Protein AF-A0A1J3CZX2-F1 (afdb_monomer)

Organism: Noccaea caerulescens (NCBI:txid107243)

InterPro domains:
  IPR001128 Cytochrome P450 [PF00067] (2-86)
  IPR036396 Cytochrome P450 superfamily [G3DSA:1.10.630.10] (1-89)
  IPR036396 Cytochrome P450 superfamily [SSF48264] (2-88)

pLDDT: mean 94.15, std 4.5, range [76.06, 98.56]

Radius of gyration: 19.41 Å; Cα contacts (8 Å, |Δi|>4): 32; chains: 1; bounding box: 40×29×46 Å

Mean predicted aligned error: 4.33 Å

Foldseek 3Di:
DVLVVLLVVLLVVLVVCVVVVDQDPDPLNCLQPDADPVRDHDDSNRSSVVVVVCCVVCPVVVVVVVVVVVVVLVVDVVVVVVVVVVVVD

Structure (mmCIF, N/CA/C/O backbone):
data_AF-A0A1J3CZX2-F1
#
_entry.id   AF-A0A1J3CZX2-F1
#
loop_
_atom_site.group_PDB
_atom_site.id
_atom_site.type_symbol
_atom_site.label_atom_id
_atom_site.label_alt_id
_atom_site.label_comp_id
_atom_site.label_asym_id
_atom_site.label_entity_id
_atom_site.label_seq_id
_atom_site.pdbx_PDB_ins_code
_atom_site.Cartn_x
_atom_site.Cartn_y
_atom_site.Cartn_z
_atom_site.occupancy
_atom_site.B_iso_or_equiv
_atom_site.auth_seq_id
_atom_site.auth_comp_id
_atom_site.auth_asym_id
_atom_site.auth_atom_id
_atom_site.pdbx_PDB_model_num
ATOM 1 N N . MET A 1 1 ? 7.219 10.827 16.862 1.00 76.94 1 MET A N 1
ATOM 2 C CA . MET A 1 1 ? 6.199 11.897 16.716 1.00 76.94 1 MET A CA 1
ATOM 3 C C . MET A 1 1 ? 5.349 11.743 15.447 1.00 76.94 1 MET A C 1
ATOM 5 O O . MET A 1 1 ? 4.131 11.783 15.564 1.00 76.94 1 MET A O 1
ATOM 9 N N . ALA A 1 2 ? 5.935 11.470 14.272 1.00 88.06 2 ALA A N 1
ATOM 10 C CA . ALA A 1 2 ? 5.192 11.320 13.007 1.00 88.06 2 ALA A CA 1
ATOM 11 C C . ALA A 1 2 ? 4.163 10.166 12.984 1.00 88.06 2 ALA A C 1
ATOM 13 O O . ALA A 1 2 ? 3.003 10.396 12.656 1.00 88.06 2 ALA A O 1
ATOM 14 N N . ARG A 1 3 ? 4.536 8.952 13.423 1.00 87.25 3 ARG A N 1
ATOM 15 C CA . ARG A 1 3 ? 3.610 7.797 13.483 1.00 87.25 3 ARG A CA 1
ATOM 16 C C . ARG A 1 3 ? 2.371 8.067 14.344 1.00 87.25 3 ARG A C 1
ATOM 18 O O . ARG A 1 3 ? 1.269 7.691 13.970 1.00 87.25 3 ARG A O 1
ATOM 25 N N . LYS A 1 4 ? 2.540 8.770 15.471 1.00 91.12 4 LYS A N 1
ATOM 26 C CA . LYS A 1 4 ? 1.426 9.166 16.348 1.00 91.12 4 LYS A CA 1
ATOM 27 C C . LYS A 1 4 ? 0.471 10.124 15.630 1.00 91.12 4 LYS A C 1
ATOM 29 O O . LYS A 1 4 ? -0.732 9.923 15.694 1.00 91.12 4 LYS A O 1
ATOM 34 N N . ARG A 1 5 ? 1.009 11.108 14.900 1.00 94.12 5 ARG A N 1
ATOM 35 C CA . ARG A 1 5 ? 0.211 12.048 14.097 1.00 94.12 5 ARG A CA 1
ATOM 36 C C . ARG A 1 5 ? -0.560 11.339 12.981 1.00 94.12 5 ARG A C 1
ATOM 38 O O . ARG A 1 5 ? -1.740 11.614 12.812 1.00 94.12 5 ARG A O 1
ATOM 45 N N . LEU A 1 6 ? 0.076 10.407 12.269 1.00 93.19 6 LEU A N 1
ATOM 46 C CA . LEU A 1 6 ? -0.598 9.583 11.259 1.00 93.19 6 LEU A CA 1
ATOM 47 C C . LEU A 1 6 ? -1.737 8.767 11.867 1.00 93.19 6 LEU A C 1
ATOM 49 O O . LEU A 1 6 ? -2.834 8.763 11.323 1.00 93.19 6 LEU A O 1
ATOM 53 N N . LYS A 1 7 ? -1.501 8.138 13.023 1.00 93.12 7 LYS A N 1
ATOM 54 C CA . LYS A 1 7 ? -2.541 7.390 13.733 1.00 93.12 7 LYS A CA 1
ATOM 55 C C . LYS A 1 7 ? -3.733 8.285 14.081 1.00 93.12 7 LYS A C 1
ATOM 57 O O . LYS A 1 7 ? -4.857 7.897 13.804 1.00 93.12 7 LYS A O 1
ATOM 62 N N . THR A 1 8 ? -3.494 9.497 14.590 1.00 94.69 8 THR A N 1
ATOM 63 C CA . THR A 1 8 ? -4.559 10.480 14.860 1.00 94.69 8 THR A CA 1
ATOM 64 C C . THR A 1 8 ? -5.365 10.819 13.605 1.00 94.69 8 THR A C 1
ATOM 66 O O . THR A 1 8 ? -6.585 10.706 13.635 1.00 94.69 8 THR A O 1
ATOM 69 N N . ILE A 1 9 ? -4.699 11.147 12.493 1.00 95.94 9 ILE A N 1
ATOM 70 C CA . ILE A 1 9 ? -5.368 11.483 11.224 1.00 95.94 9 ILE A CA 1
ATOM 71 C C . ILE A 1 9 ? -6.217 10.307 10.720 1.00 95.94 9 ILE A C 1
ATOM 73 O O . ILE A 1 9 ? -7.373 10.482 10.346 1.00 95.94 9 ILE A O 1
ATOM 77 N N . VAL A 1 10 ? -5.665 9.090 10.726 1.00 95.25 10 VAL A N 1
ATOM 78 C CA . VAL A 1 10 ? -6.388 7.899 10.257 1.00 95.25 10 VAL A CA 1
ATOM 79 C C . VAL A 1 10 ? -7.589 7.597 11.156 1.00 95.25 10 VAL A C 1
ATOM 81 O O . VAL A 1 10 ? -8.668 7.305 10.643 1.00 95.25 10 VAL A O 1
ATOM 84 N N . SER A 1 11 ? -7.447 7.723 12.477 1.00 93.56 11 SER A N 1
ATOM 85 C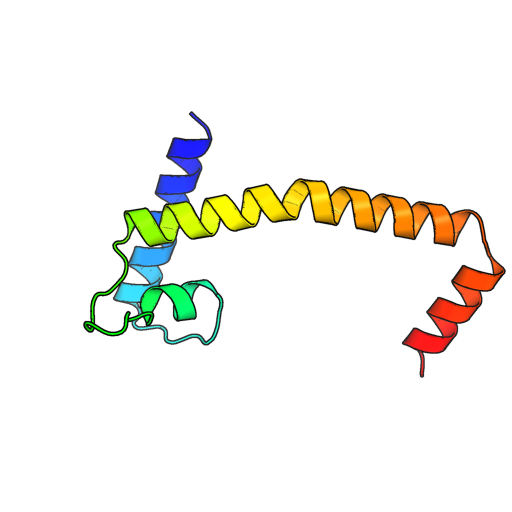 CA . SER A 1 11 ? -8.561 7.563 13.418 1.00 93.56 11 SER A CA 1
ATOM 86 C C . SER A 1 11 ? -9.671 8.596 13.197 1.00 93.56 11 SER A C 1
ATOM 88 O O . SER A 1 11 ? -10.846 8.236 13.237 1.00 93.56 11 SER A O 1
ATOM 90 N N . GLU A 1 12 ? -9.332 9.854 12.905 1.00 95.44 12 GLU A N 1
ATOM 91 C CA . GLU A 1 12 ? -10.319 10.891 12.570 1.00 95.44 12 GLU A CA 1
ATOM 92 C C . GLU A 1 12 ? -11.101 10.544 11.295 1.00 95.44 12 GLU A C 1
ATOM 94 O O . GLU A 1 12 ? -12.330 10.620 11.298 1.00 95.44 12 GLU A O 1
ATOM 99 N N . ILE A 1 13 ? -10.412 10.071 10.249 1.00 95.12 13 ILE A N 1
ATOM 100 C CA . ILE A 1 13 ? -11.034 9.627 8.989 1.00 95.12 13 ILE A CA 1
ATOM 101 C C . ILE A 1 13 ? -11.954 8.418 9.218 1.00 95.12 13 ILE A C 1
ATOM 103 O O . ILE A 1 13 ? -13.061 8.367 8.676 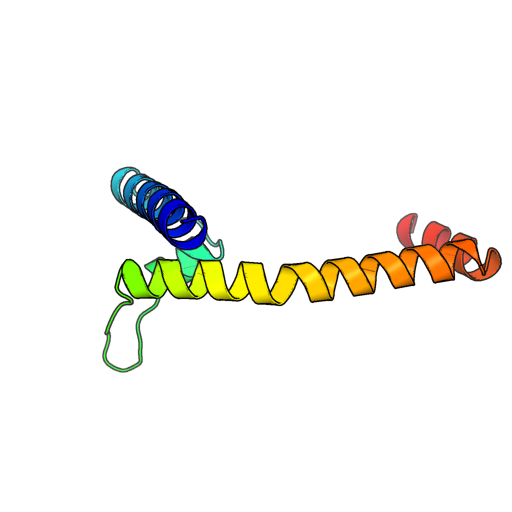1.00 95.12 13 ILE A O 1
ATOM 107 N N . ILE A 1 14 ? -11.517 7.440 10.021 1.00 92.94 14 ILE A N 1
ATOM 108 C CA . ILE A 1 14 ? -12.323 6.264 10.386 1.00 92.94 14 ILE A CA 1
ATOM 109 C C . ILE A 1 14 ? -13.609 6.706 11.088 1.00 92.94 14 ILE A C 1
ATOM 111 O O . ILE A 1 14 ? -14.699 6.270 10.704 1.00 92.94 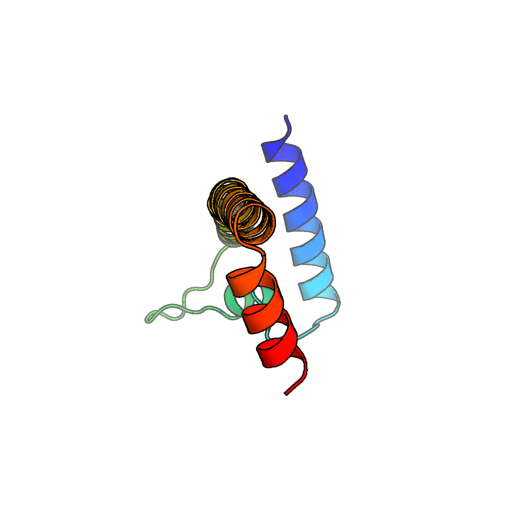14 ILE A O 1
ATOM 115 N N . ARG A 1 15 ? -13.489 7.583 12.092 1.00 92.31 15 ARG A N 1
ATOM 116 C CA . ARG A 1 15 ? -14.629 8.101 12.852 1.00 92.31 15 ARG A CA 1
ATOM 117 C C . ARG A 1 15 ? -15.614 8.828 11.942 1.00 92.31 15 ARG A C 1
ATOM 119 O O . ARG A 1 15 ? -16.794 8.488 11.938 1.00 92.31 15 ARG A O 1
ATOM 126 N N . GLU A 1 16 ? -15.130 9.755 11.119 1.00 93.62 16 GLU A N 1
ATOM 127 C CA . GLU A 1 16 ? -15.966 10.514 10.184 1.00 93.62 16 GLU A CA 1
ATOM 128 C C . GLU A 1 16 ? -16.715 9.585 9.214 1.00 93.62 16 GLU A C 1
ATOM 130 O O . GLU A 1 16 ? -17.905 9.771 8.943 1.00 93.62 16 GLU A O 1
ATOM 135 N N . ARG A 1 17 ? -16.042 8.540 8.713 1.00 91.50 17 ARG A N 1
ATOM 136 C CA . ARG A 1 17 ? -16.653 7.566 7.803 1.00 91.50 17 ARG A CA 1
ATOM 137 C C . ARG A 1 17 ? -17.793 6.794 8.470 1.00 91.50 17 ARG A C 1
ATOM 139 O O . ARG A 1 17 ? -18.833 6.596 7.836 1.00 91.50 17 ARG A O 1
ATOM 146 N N . LYS A 1 18 ? -17.607 6.386 9.731 1.00 87.88 18 LYS A N 1
ATOM 147 C CA . LYS A 1 18 ? -18.627 5.693 10.534 1.00 87.88 18 LYS A CA 1
ATOM 148 C C . LYS A 1 18 ? -19.817 6.600 10.842 1.00 87.88 18 LYS A C 1
ATOM 150 O O . LYS A 1 18 ? -20.955 6.187 10.630 1.00 87.88 18 LYS A O 1
ATOM 155 N N . GLU A 1 19 ? -19.565 7.832 11.280 1.00 92.00 19 GLU A N 1
ATOM 156 C CA . GLU A 1 19 ? -20.608 8.813 11.618 1.00 92.00 19 GLU A CA 1
ATOM 157 C C . GLU A 1 19 ? -21.497 9.136 10.415 1.00 92.00 19 GLU A C 1
ATOM 159 O O . GLU A 1 19 ? -22.723 9.119 10.519 1.00 92.00 19 GLU A O 1
ATOM 164 N N . LYS A 1 20 ? -20.890 9.343 9.241 1.00 91.25 20 LYS A N 1
ATOM 165 C CA . LYS A 1 20 ? -21.625 9.634 8.003 1.00 91.25 20 LYS A CA 1
ATOM 166 C C . LYS A 1 20 ? -22.302 8.406 7.383 1.00 91.25 20 LYS A C 1
ATOM 168 O O . LYS A 1 20 ? -22.999 8.557 6.384 1.00 91.25 20 LYS A O 1
ATOM 173 N N . ARG A 1 21 ? -22.090 7.200 7.932 1.00 84.50 21 ARG A N 1
ATOM 174 C CA . ARG A 1 21 ? -22.578 5.914 7.389 1.00 84.50 21 ARG A CA 1
ATOM 175 C C . ARG A 1 21 ? -22.262 5.742 5.900 1.00 84.50 21 ARG A C 1
ATOM 177 O O . ARG A 1 21 ? -23.046 5.188 5.132 1.00 84.50 21 ARG A O 1
ATOM 184 N N . VAL A 1 22 ? -21.104 6.250 5.482 1.00 80.62 22 VAL A N 1
ATOM 185 C CA . VAL A 1 22 ? -20.695 6.234 4.079 1.00 80.62 22 VAL A CA 1
ATOM 186 C C . VAL A 1 22 ? -20.134 4.854 3.758 1.00 80.62 22 VAL A C 1
ATOM 188 O O . VAL A 1 22 ? -19.011 4.514 4.133 1.00 80.62 22 VAL A O 1
ATOM 191 N N . MET A 1 23 ? -20.920 4.070 3.030 1.00 76.06 23 MET A N 1
ATOM 192 C CA . MET A 1 23 ? -20.489 2.793 2.477 1.00 76.06 23 MET A CA 1
ATOM 193 C C . MET A 1 23 ? -19.764 3.055 1.157 1.00 76.06 23 MET A C 1
ATOM 195 O O . MET A 1 23 ? -20.388 3.419 0.164 1.00 76.06 23 MET A O 1
ATOM 199 N N . LYS A 1 24 ? -18.438 2.897 1.146 1.00 84.75 24 LYS A N 1
ATOM 200 C CA . LYS A 1 24 ? -17.651 2.849 -0.094 1.00 84.75 24 LYS A CA 1
ATOM 201 C C . LYS A 1 24 ? -16.972 1.499 -0.209 1.00 84.75 24 LYS A C 1
ATOM 203 O O . LYS A 1 24 ? -16.530 0.939 0.789 1.00 84.75 24 LYS A O 1
ATOM 208 N N . THR A 1 25 ? -16.833 1.031 -1.438 1.00 89.12 25 THR A N 1
ATOM 209 C CA . THR A 1 25 ? -16.034 -0.140 -1.811 1.00 89.12 25 THR A CA 1
ATOM 210 C C . THR A 1 25 ? -14.572 0.266 -2.018 1.00 89.12 25 THR A C 1
ATOM 212 O O . THR A 1 25 ? -13.985 0.011 -3.065 1.00 89.12 25 THR A O 1
ATOM 215 N N . ASP A 1 26 ? -14.012 0.999 -1.052 1.00 93.50 26 ASP A N 1
ATOM 216 C CA . ASP A 1 26 ? -12.601 1.387 -1.023 1.00 93.50 26 ASP A CA 1
ATOM 217 C C . ASP A 1 26 ? -11.848 0.580 0.042 1.00 93.50 26 ASP A C 1
ATOM 219 O O . ASP A 1 26 ? -12.454 -0.141 0.834 1.00 93.50 26 ASP A O 1
ATOM 223 N N . PHE A 1 27 ? -10.517 0.677 0.062 1.00 94.38 27 PHE A N 1
ATOM 224 C CA . PHE A 1 27 ? -9.683 -0.110 0.976 1.00 94.38 27 PHE A CA 1
ATOM 225 C C . PHE A 1 27 ? -10.103 0.039 2.450 1.00 94.38 27 PHE A C 1
ATOM 227 O O . PHE A 1 27 ? -10.262 -0.955 3.155 1.00 94.38 27 PHE A O 1
ATOM 234 N N . LEU A 1 28 ? -10.372 1.269 2.902 1.00 94.81 28 LEU A N 1
ATOM 235 C CA . LEU A 1 28 ? -10.884 1.516 4.251 1.00 94.81 28 LEU A CA 1
ATOM 236 C C . LEU A 1 28 ? -12.270 0.881 4.457 1.00 94.81 28 LEU A C 1
ATOM 238 O O . LEU A 1 28 ? -12.517 0.280 5.498 1.00 94.81 28 LEU A O 1
ATOM 242 N N . GLY A 1 29 ? -13.169 0.985 3.479 1.00 93.75 29 GLY A N 1
ATOM 243 C CA . GLY A 1 29 ? -14.475 0.333 3.508 1.00 93.75 29 GLY A CA 1
ATOM 244 C C . GLY A 1 29 ? -14.384 -1.190 3.605 1.00 93.75 29 GLY A C 1
ATOM 245 O O . GLY A 1 29 ? -15.152 -1.792 4.354 1.00 93.75 29 GLY A O 1
ATOM 246 N N . HIS A 1 30 ? -13.419 -1.816 2.929 1.00 94.62 30 HIS A N 1
ATOM 247 C CA . HIS A 1 30 ? -13.148 -3.247 3.075 1.00 94.62 30 HIS A CA 1
ATOM 248 C C . HIS A 1 30 ? -12.687 -3.595 4.493 1.00 94.62 30 HIS A C 1
ATOM 250 O O . HIS A 1 30 ? -13.221 -4.531 5.078 1.00 94.62 30 HIS A O 1
ATOM 256 N N . LEU A 1 31 ? -11.768 -2.820 5.080 1.00 95.25 31 LEU A N 1
ATOM 257 C CA . LEU A 1 31 ? -11.312 -3.041 6.458 1.00 95.25 31 LEU A CA 1
ATOM 258 C C . LEU A 1 31 ? -12.426 -2.823 7.495 1.00 95.25 31 LEU A C 1
ATOM 260 O O . LEU A 1 31 ? -12.509 -3.564 8.470 1.00 95.25 31 LEU A O 1
ATOM 264 N N . LEU A 1 32 ? -13.300 -1.833 7.286 1.00 93.62 32 LEU A N 1
ATOM 265 C CA . LEU A 1 32 ? -14.432 -1.547 8.176 1.00 93.62 32 LEU A CA 1
ATOM 266 C C . LEU A 1 32 ? -15.510 -2.636 8.145 1.00 93.62 32 LEU A C 1
ATOM 268 O O . LEU A 1 32 ? -16.154 -2.881 9.162 1.00 93.62 32 LEU A O 1
ATOM 272 N N . ASN A 1 33 ? -15.715 -3.265 6.987 1.00 92.25 33 ASN A N 1
ATOM 273 C CA . ASN A 1 33 ? -16.706 -4.326 6.801 1.00 92.25 33 ASN A CA 1
ATOM 274 C C . ASN A 1 33 ? -16.120 -5.734 6.972 1.00 92.25 33 ASN A C 1
ATOM 276 O O . ASN A 1 33 ? -16.861 -6.714 6.885 1.00 92.25 33 ASN A O 1
ATOM 280 N N . PHE A 1 34 ? -14.811 -5.840 7.202 1.00 94.31 34 PHE A N 1
ATOM 281 C CA . PHE A 1 34 ? -14.132 -7.113 7.377 1.00 94.31 34 PHE A CA 1
ATOM 282 C C . PHE A 1 34 ? -14.680 -7.860 8.596 1.00 94.31 34 PHE A C 1
ATOM 284 O O . PHE A 1 34 ? -14.805 -7.300 9.690 1.00 94.31 34 PHE A O 1
ATOM 291 N N . LYS A 1 35 ? -14.958 -9.148 8.397 1.00 95.69 35 LYS A N 1
ATOM 292 C CA . LYS A 1 35 ? -15.259 -10.118 9.446 1.00 95.69 35 LYS A CA 1
ATOM 293 C C . LYS A 1 35 ? -14.471 -11.387 9.159 1.00 95.69 35 LYS A C 1
ATOM 295 O O . LYS A 1 35 ? -14.455 -11.829 8.013 1.00 95.69 35 LYS A O 1
ATOM 300 N N . ASP A 1 36 ? -13.828 -11.944 10.179 1.00 94.44 36 ASP A N 1
ATOM 301 C CA . ASP A 1 36 ? -13.197 -13.262 10.070 1.00 94.44 36 ASP A CA 1
ATOM 302 C C . ASP A 1 36 ? -14.240 -14.398 10.100 1.00 94.44 36 ASP A C 1
ATOM 304 O O . ASP A 1 36 ? -15.441 -14.157 10.262 1.00 94.44 36 ASP A O 1
ATOM 308 N N . ASP A 1 37 ? -13.779 -15.647 9.987 1.00 96.06 37 ASP A N 1
ATOM 309 C CA . ASP A 1 37 ? -14.635 -16.845 10.002 1.00 96.06 37 ASP A CA 1
ATOM 310 C C . ASP A 1 37 ? -15.446 -17.003 11.303 1.00 96.06 37 ASP A C 1
ATOM 312 O O . ASP A 1 37 ? -16.466 -17.689 11.334 1.00 96.06 37 ASP A O 1
ATOM 316 N N . ASN A 1 38 ? -15.023 -16.338 12.383 1.00 95.81 38 ASN A N 1
ATOM 317 C CA . ASN A 1 38 ? -15.709 -16.320 13.673 1.00 95.81 38 ASN A CA 1
ATOM 318 C C . ASN A 1 38 ? -16.600 -15.075 13.846 1.00 95.81 38 ASN A C 1
ATOM 320 O O . ASN A 1 38 ? -17.120 -14.832 14.938 1.00 95.81 38 ASN A O 1
ATO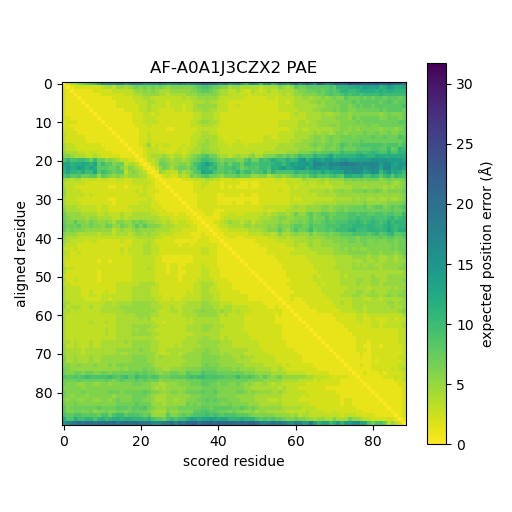M 324 N N . GLY A 1 39 ? -16.753 -14.254 12.804 1.00 94.44 39 GLY A N 1
ATOM 325 C CA . GLY A 1 39 ? -17.520 -13.012 12.821 1.00 94.44 39 GLY A CA 1
ATOM 326 C C . GLY A 1 39 ? -16.835 -11.839 13.531 1.00 94.44 39 GLY A C 1
ATOM 327 O O . GLY A 1 39 ? -17.491 -10.820 13.770 1.00 94.44 39 GLY A O 1
ATOM 328 N N . ARG A 1 40 ? -15.546 -11.944 13.884 1.00 95.81 40 ARG A N 1
ATOM 329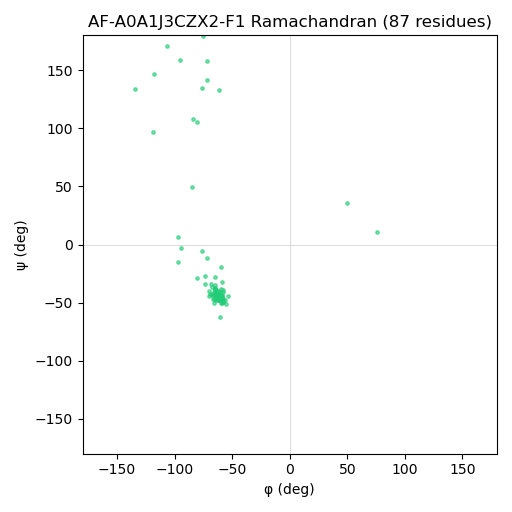 C CA . ARG A 1 40 ? -14.797 -10.881 14.574 1.00 95.81 40 ARG A CA 1
ATOM 330 C C . ARG A 1 40 ? -14.428 -9.772 13.597 1.00 95.81 40 ARG A C 1
ATOM 332 O O . ARG A 1 40 ? -13.939 -10.033 12.502 1.00 95.81 40 ARG A O 1
ATOM 339 N N . VAL A 1 41 ? -14.638 -8.531 14.026 1.00 95.69 41 VAL A N 1
ATOM 340 C CA . VAL A 1 41 ? -14.284 -7.318 13.275 1.00 95.69 41 VAL A CA 1
ATOM 341 C C . VAL A 1 41 ? -12.921 -6.784 13.707 1.00 95.69 41 VAL A C 1
ATOM 343 O O . VAL A 1 41 ? -12.468 -7.047 14.823 1.00 95.69 41 VAL A O 1
ATOM 346 N N . LEU A 1 42 ? -12.286 -5.988 12.848 1.00 95.19 42 LEU A N 1
ATOM 347 C CA . LEU A 1 42 ? -11.056 -5.280 13.202 1.00 95.19 42 LEU A CA 1
ATOM 348 C C . LEU A 1 42 ? -11.337 -4.131 14.178 1.00 95.19 42 LEU A C 1
ATOM 350 O O . LEU A 1 42 ? -12.316 -3.391 14.035 1.00 95.19 42 LEU A O 1
ATOM 354 N N .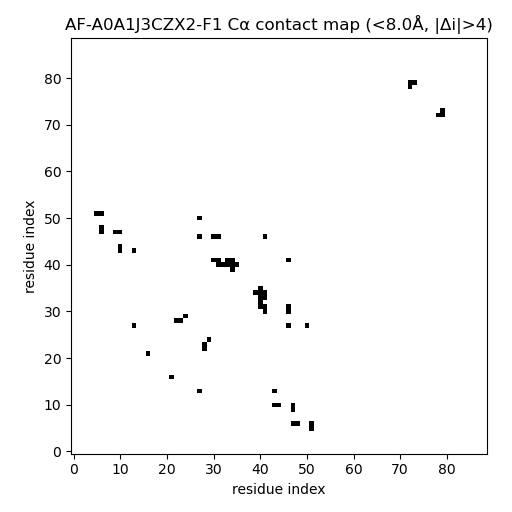 SER A 1 43 ? -10.437 -3.934 15.143 1.00 94.00 43 SER A N 1
ATOM 355 C CA . SER A 1 43 ? -10.437 -2.730 15.975 1.00 94.00 43 SER A CA 1
ATOM 356 C C . SER A 1 43 ? -9.970 -1.509 15.175 1.00 94.00 43 SER A C 1
ATOM 358 O O . SER A 1 43 ? -9.246 -1.633 14.187 1.00 94.00 43 SER A O 1
ATOM 360 N N . GLU A 1 44 ? -10.328 -0.299 15.612 1.00 91.94 44 GLU A N 1
ATOM 361 C CA . GLU A 1 44 ? -9.855 0.929 14.949 1.00 91.94 44 GLU A CA 1
ATOM 362 C C . GLU A 1 44 ? -8.328 1.043 14.941 1.00 91.94 44 GLU A C 1
ATOM 364 O O . GLU A 1 44 ? -7.749 1.551 13.984 1.00 91.94 44 GLU A O 1
ATOM 369 N N . GLU A 1 45 ? -7.673 0.528 15.982 1.00 92.06 45 GLU A N 1
ATOM 370 C CA . GLU A 1 45 ? -6.218 0.465 16.061 1.00 92.06 45 GLU A CA 1
ATOM 371 C C . GLU A 1 45 ? -5.634 -0.470 15.000 1.00 92.06 45 GLU A C 1
ATOM 373 O O . GLU A 1 45 ? -4.726 -0.065 14.277 1.00 92.06 45 GLU A O 1
ATOM 378 N N . GLN A 1 46 ? -6.200 -1.670 14.839 1.00 94.75 46 GLN A N 1
ATOM 379 C CA . GLN A 1 46 ? -5.772 -2.612 13.804 1.00 94.75 46 GLN A CA 1
ATOM 380 C C . GLN A 1 46 ? -6.011 -2.057 12.398 1.00 94.75 46 GLN A C 1
ATOM 382 O O . GLN A 1 46 ? -5.165 -2.221 11.521 1.00 94.75 46 GLN A O 1
ATOM 387 N N . ILE A 1 47 ? -7.142 -1.387 12.162 1.00 95.06 47 ILE A N 1
ATOM 388 C CA . ILE A 1 47 ? -7.425 -0.741 10.873 1.00 95.06 47 ILE A CA 1
ATOM 389 C C . ILE A 1 47 ? -6.383 0.348 10.596 1.00 95.06 47 ILE A C 1
ATOM 391 O O . ILE A 1 47 ? -5.803 0.377 9.510 1.00 95.06 47 ILE A O 1
ATOM 395 N N . ALA A 1 48 ? -6.104 1.213 11.576 1.00 94.19 48 ALA A N 1
ATOM 396 C CA . ALA A 1 48 ? -5.119 2.277 11.421 1.00 94.19 48 ALA A CA 1
ATOM 397 C C . ALA A 1 48 ? -3.707 1.728 11.163 1.00 94.19 48 ALA A C 1
ATOM 399 O O . ALA A 1 48 ? -3.014 2.218 10.270 1.00 94.19 48 ALA A O 1
ATOM 400 N N . ASP A 1 49 ? -3.297 0.694 11.899 1.00 94.12 49 ASP A N 1
ATOM 401 C CA . ASP A 1 49 ? -1.993 0.054 11.725 1.00 94.12 49 ASP A CA 1
ATOM 402 C C . ASP A 1 49 ? -1.864 -0.629 10.353 1.00 94.12 49 ASP A C 1
ATOM 404 O O . ASP A 1 49 ? -0.824 -0.477 9.713 1.00 94.12 49 ASP A O 1
ATOM 408 N N . ASN A 1 50 ? -2.911 -1.295 9.849 1.00 95.44 50 ASN A N 1
ATOM 409 C CA . ASN A 1 50 ? -2.913 -1.882 8.502 1.00 95.44 50 ASN A CA 1
ATOM 410 C C . ASN A 1 50 ? -2.806 -0.817 7.401 1.00 95.44 50 ASN A C 1
ATOM 412 O O . ASN A 1 50 ? -2.022 -0.975 6.467 1.00 95.44 50 ASN A O 1
ATOM 416 N N . ILE A 1 51 ? -3.548 0.291 7.516 1.00 95.06 51 ILE A N 1
ATOM 417 C CA . ILE A 1 51 ? -3.473 1.403 6.553 1.00 95.06 51 ILE A CA 1
ATOM 418 C C . ILE A 1 51 ? -2.070 2.004 6.532 1.00 95.06 51 ILE A C 1
ATOM 420 O O . ILE A 1 51 ? -1.491 2.190 5.462 1.00 95.06 51 ILE A O 1
ATOM 424 N N . ILE A 1 52 ? -1.504 2.279 7.709 1.00 93.88 52 ILE A N 1
ATOM 425 C CA . ILE A 1 52 ? -0.138 2.795 7.819 1.00 93.88 52 ILE A CA 1
ATOM 426 C C . ILE A 1 52 ? 0.850 1.778 7.234 1.00 93.88 52 ILE A C 1
ATOM 428 O O . ILE A 1 52 ? 1.720 2.166 6.461 1.00 93.88 52 ILE A O 1
ATOM 432 N N . GLY A 1 53 ? 0.698 0.489 7.539 1.00 94.50 53 GLY A N 1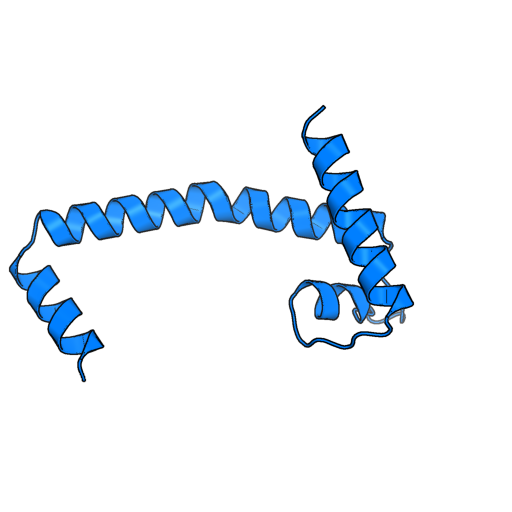
ATOM 433 C CA . GLY A 1 53 ? 1.549 -0.575 7.007 1.00 94.50 53 GLY A CA 1
ATOM 434 C C . GLY A 1 53 ? 1.578 -0.604 5.479 1.00 94.50 53 GLY A C 1
ATOM 435 O O . GLY A 1 53 ? 2.660 -0.608 4.894 1.00 94.50 53 GLY A O 1
ATOM 436 N N . VAL A 1 54 ? 0.411 -0.537 4.831 1.00 95.31 54 VAL A N 1
ATOM 437 C CA . VAL A 1 54 ? 0.309 -0.494 3.362 1.00 95.31 54 VAL A CA 1
ATOM 438 C C . VAL A 1 54 ? 0.969 0.758 2.789 1.00 95.31 54 VAL A C 1
ATOM 440 O O . VAL A 1 54 ? 1.730 0.648 1.831 1.00 95.31 54 VAL A O 1
ATOM 443 N N . LEU A 1 55 ? 0.733 1.936 3.378 1.00 93.31 55 LEU A N 1
ATOM 444 C CA . LEU A 1 55 ? 1.345 3.185 2.907 1.00 93.31 55 LEU A CA 1
ATOM 445 C C . LEU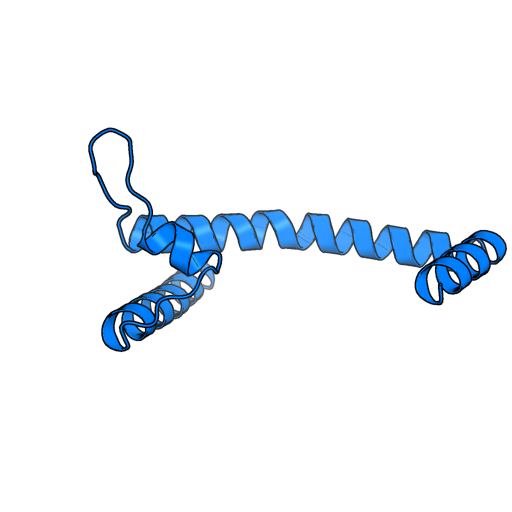 A 1 55 ? 2.875 3.125 2.962 1.00 93.31 55 LEU A C 1
ATOM 447 O O . LEU A 1 55 ? 3.537 3.491 1.994 1.00 93.31 55 LEU A O 1
ATOM 451 N N . PHE A 1 56 ? 3.431 2.620 4.065 1.00 93.44 56 PHE A N 1
ATOM 452 C CA . PHE A 1 56 ? 4.877 2.470 4.216 1.00 93.44 56 PHE A CA 1
ATOM 453 C C . PHE A 1 56 ? 5.455 1.434 3.247 1.00 93.44 56 PHE A C 1
ATOM 455 O O . PHE A 1 56 ? 6.481 1.695 2.626 1.00 93.44 56 PHE A O 1
ATOM 462 N N . ALA A 1 57 ? 4.797 0.285 3.080 1.00 95.56 57 ALA A N 1
ATOM 463 C CA . ALA A 1 57 ? 5.261 -0.755 2.163 1.00 95.56 57 ALA A CA 1
ATOM 464 C C . ALA A 1 57 ? 5.233 -0.299 0.693 1.00 95.56 57 ALA A C 1
ATOM 466 O O . ALA A 1 57 ? 6.137 -0.624 -0.080 1.00 95.56 57 ALA A O 1
ATOM 467 N N . ALA A 1 58 ? 4.202 0.458 0.303 1.00 95.31 58 ALA A N 1
ATOM 468 C CA . ALA A 1 58 ? 3.990 0.869 -1.080 1.00 95.31 58 ALA A CA 1
ATOM 469 C C . ALA A 1 58 ? 4.837 2.077 -1.500 1.00 95.31 58 ALA A C 1
ATOM 471 O O . ALA A 1 58 ? 5.147 2.197 -2.684 1.00 95.31 58 ALA A O 1
ATOM 472 N N . GLN A 1 59 ? 5.194 2.973 -0.574 1.00 94.62 59 GLN A N 1
ATOM 473 C CA . GLN A 1 59 ? 5.830 4.245 -0.919 1.00 94.62 59 GLN A CA 1
ATOM 474 C C . GLN A 1 59 ? 7.169 4.048 -1.641 1.00 94.62 59 GLN A C 1
ATOM 476 O O . GLN A 1 59 ? 7.307 4.442 -2.799 1.00 94.62 59 GLN A O 1
ATOM 481 N N . ASP A 1 60 ? 8.141 3.422 -0.978 1.00 96.06 60 ASP A N 1
ATOM 482 C CA . ASP A 1 60 ? 9.505 3.342 -1.508 1.00 96.06 60 ASP A CA 1
ATOM 483 C C . ASP A 1 60 ? 9.601 2.356 -2.679 1.00 96.06 60 ASP A C 1
ATOM 485 O O . ASP A 1 60 ? 10.334 2.600 -3.641 1.00 96.06 60 ASP A O 1
ATOM 489 N N . THR A 1 61 ? 8.812 1.277 -2.645 1.00 97.81 61 THR A N 1
ATOM 490 C CA . THR A 1 61 ? 8.749 0.282 -3.726 1.00 97.81 61 THR A CA 1
ATOM 491 C C . THR A 1 61 ? 8.162 0.887 -5.000 1.00 97.81 61 THR A C 1
ATOM 493 O O . THR A 1 61 ? 8.799 0.833 -6.053 1.00 97.81 61 THR A O 1
ATOM 496 N N . THR A 1 62 ? 7.005 1.552 -4.910 1.00 98.12 62 THR A N 1
ATOM 497 C CA . THR A 1 62 ? 6.351 2.176 -6.071 1.00 98.12 62 THR A CA 1
ATOM 498 C C . THR A 1 62 ? 7.171 3.346 -6.606 1.00 98.12 62 THR A C 1
ATOM 500 O O . THR A 1 62 ? 7.360 3.448 -7.817 1.00 98.12 62 THR A O 1
ATOM 503 N N . ALA A 1 63 ? 7.712 4.203 -5.732 1.00 98.31 63 ALA A N 1
ATOM 504 C CA . ALA A 1 63 ? 8.555 5.323 -6.151 1.00 98.31 63 ALA A CA 1
ATOM 505 C C . ALA A 1 63 ? 9.816 4.845 -6.886 1.00 98.31 63 ALA A C 1
ATOM 507 O O . ALA A 1 63 ? 10.162 5.392 -7.937 1.00 98.31 63 ALA A O 1
ATOM 508 N N . SER A 1 64 ? 10.469 3.792 -6.385 1.00 98.25 64 SER A N 1
ATOM 509 C CA . SER A 1 64 ? 11.642 3.204 -7.039 1.00 98.25 64 SER A CA 1
ATOM 510 C C . SER A 1 64 ? 11.285 2.610 -8.398 1.00 98.25 64 SER A C 1
ATOM 512 O O . SER A 1 64 ? 11.954 2.907 -9.387 1.00 98.25 64 SER A O 1
ATOM 514 N N . CYS A 1 65 ? 10.206 1.825 -8.482 1.00 98.56 65 CYS A N 1
ATOM 515 C CA . CYS A 1 65 ? 9.738 1.262 -9.748 1.00 98.56 65 CYS A CA 1
ATOM 516 C C . CYS A 1 65 ? 9.425 2.355 -10.777 1.00 98.56 65 CYS A C 1
ATOM 518 O O . CYS A 1 65 ? 9.920 2.285 -11.899 1.00 98.56 65 CYS A O 1
ATOM 520 N N . LEU A 1 66 ? 8.668 3.391 -10.397 1.00 98.38 66 LEU A N 1
ATOM 521 C CA . LEU A 1 66 ? 8.355 4.520 -11.280 1.00 98.38 66 LEU A CA 1
ATOM 522 C C . LEU A 1 66 ? 9.615 5.261 -11.736 1.00 98.38 66 LEU A C 1
ATOM 524 O O . LEU A 1 66 ? 9.733 5.598 -12.912 1.00 98.38 66 LEU A O 1
ATOM 528 N N . THR A 1 67 ? 10.574 5.471 -10.834 1.00 98.50 67 THR A N 1
ATOM 529 C CA . THR A 1 67 ? 11.855 6.109 -11.168 1.00 98.50 67 THR A CA 1
ATOM 530 C C . THR A 1 67 ? 12.598 5.315 -12.241 1.00 98.50 67 THR A C 1
ATOM 532 O O . THR A 1 67 ? 13.049 5.888 -13.232 1.00 98.50 67 THR A O 1
ATOM 535 N N . TRP A 1 68 ? 12.673 3.990 -12.093 1.00 98.38 68 TRP A N 1
ATOM 536 C CA . TRP A 1 68 ? 13.302 3.126 -13.089 1.00 98.38 68 TRP A CA 1
ATOM 537 C C . TRP A 1 68 ? 12.536 3.093 -14.407 1.00 98.38 68 TRP A C 1
ATOM 539 O O . TRP A 1 68 ? 13.167 3.186 -15.456 1.00 98.38 68 TRP A O 1
ATOM 549 N N . ILE A 1 69 ? 11.203 3.026 -14.374 1.00 98.19 69 ILE A N 1
ATOM 550 C CA . ILE A 1 69 ? 10.370 3.108 -15.582 1.00 98.19 69 ILE A CA 1
ATOM 551 C C . ILE A 1 69 ? 10.695 4.391 -16.353 1.00 98.19 69 ILE A C 1
ATOM 553 O O . ILE A 1 69 ? 11.014 4.326 -17.537 1.00 98.19 69 ILE A O 1
ATOM 557 N N . LEU A 1 70 ? 10.685 5.547 -15.685 1.00 98.06 70 LEU A N 1
ATOM 558 C CA . LEU A 1 70 ? 10.985 6.831 -16.321 1.00 98.06 70 LEU A CA 1
ATOM 559 C C . LEU A 1 70 ? 12.409 6.881 -16.882 1.00 98.06 70 LEU A C 1
ATOM 561 O O . LEU A 1 70 ? 12.603 7.349 -18.001 1.00 98.06 70 LEU A O 1
ATOM 565 N N . LYS A 1 71 ? 13.390 6.357 -16.140 1.00 98.31 71 LYS A N 1
ATOM 566 C CA . LYS A 1 71 ? 14.778 6.242 -16.598 1.00 98.31 71 LYS A CA 1
ATOM 567 C C . LYS A 1 71 ? 14.876 5.399 -17.871 1.00 98.31 71 LYS A C 1
ATOM 569 O O . LYS A 1 71 ? 15.478 5.838 -18.842 1.00 98.31 71 LYS A O 1
ATOM 574 N N . TYR A 1 72 ? 14.280 4.206 -17.900 1.00 98.12 72 TYR A N 1
ATOM 575 C CA . TYR A 1 72 ? 14.358 3.321 -19.068 1.00 98.12 72 TYR A CA 1
ATOM 576 C C . TYR A 1 72 ? 13.617 3.878 -20.284 1.00 98.12 72 TYR A C 1
ATOM 578 O O . TYR A 1 72 ? 14.107 3.750 -21.402 1.00 98.12 72 TYR A O 1
ATOM 586 N N . LEU A 1 73 ? 12.478 4.540 -20.071 1.00 98.19 73 LEU A N 1
ATOM 587 C CA . LEU A 1 73 ? 11.767 5.247 -21.135 1.00 98.19 73 LEU A CA 1
ATOM 588 C C . LEU A 1 73 ? 12.571 6.430 -21.687 1.00 98.19 73 LEU A C 1
ATOM 590 O O . LEU A 1 73 ? 12.482 6.722 -22.874 1.00 98.19 73 LEU A O 1
ATOM 594 N N . HIS A 1 74 ? 13.333 7.126 -20.842 1.00 97.50 74 HIS A N 1
ATOM 595 C CA . HIS A 1 74 ? 14.206 8.211 -21.285 1.00 97.50 74 HIS A CA 1
ATOM 596 C C . HIS A 1 74 ? 15.396 7.696 -22.104 1.00 97.50 74 HIS A C 1
ATOM 598 O O . HIS A 1 74 ? 15.727 8.282 -23.133 1.00 97.50 74 HIS A O 1
ATOM 604 N N . ASP A 1 75 ? 16.012 6.597 -21.666 1.00 98.31 75 ASP A N 1
ATOM 605 C CA . ASP A 1 75 ? 17.198 6.030 -22.312 1.00 98.31 75 ASP A CA 1
ATOM 606 C C . ASP A 1 75 ? 16.881 5.320 -23.643 1.00 98.31 75 ASP A C 1
ATOM 608 O O . ASP A 1 75 ? 17.744 5.255 -24.520 1.00 98.31 75 ASP A O 1
ATOM 612 N N . ASP A 1 76 ? 15.661 4.791 -23.816 1.00 98.19 76 ASP A N 1
ATOM 613 C CA . ASP A 1 76 ? 15.223 4.105 -25.038 1.00 98.19 76 ASP A CA 1
ATOM 614 C C . ASP A 1 76 ? 14.029 4.809 -25.702 1.00 98.19 76 ASP A C 1
ATOM 616 O O . ASP A 1 76 ? 12.854 4.575 -25.402 1.00 98.19 76 ASP A O 1
ATOM 620 N N . GLN A 1 77 ? 14.339 5.638 -26.700 1.00 96.69 77 GLN A N 1
ATOM 621 C CA . GLN A 1 77 ? 13.337 6.386 -27.455 1.00 96.69 77 GLN A CA 1
ATOM 622 C C . GLN A 1 77 ? 12.391 5.490 -28.271 1.00 96.69 77 GLN A C 1
ATOM 624 O O . GLN A 1 77 ? 11.247 5.879 -28.515 1.00 96.69 77 GLN A O 1
ATOM 629 N N . LYS A 1 78 ? 12.833 4.299 -28.705 1.00 98.06 78 LYS A N 1
ATOM 630 C CA . LYS A 1 78 ? 11.960 3.361 -29.428 1.00 98.06 78 LYS A CA 1
ATOM 631 C C . LYS A 1 78 ? 10.926 2.778 -28.475 1.00 98.06 78 LYS A C 1
ATOM 633 O O . LYS A 1 78 ? 9.746 2.749 -28.819 1.00 98.06 78 LYS A O 1
ATOM 638 N N . LEU A 1 79 ? 11.359 2.386 -27.276 1.00 97.81 79 LEU A N 1
ATOM 639 C CA . LEU A 1 79 ? 10.465 1.935 -26.212 1.00 97.81 79 LEU A CA 1
ATOM 640 C C . LEU A 1 79 ? 9.459 3.030 -25.838 1.00 97.81 79 LEU A C 1
ATOM 642 O O . LEU A 1 79 ? 8.265 2.756 -25.745 1.00 97.81 79 LEU A O 1
ATOM 646 N N . LEU A 1 80 ? 9.909 4.281 -25.693 1.00 98.12 80 LEU A N 1
ATOM 647 C CA . LEU A 1 80 ? 9.018 5.405 -25.397 1.00 98.12 80 LEU A CA 1
ATOM 648 C C . LEU A 1 80 ? 7.935 5.608 -26.461 1.00 98.12 80 LEU A C 1
ATOM 650 O O . LEU A 1 80 ? 6.784 5.871 -26.113 1.00 98.12 80 LEU A O 1
ATOM 654 N N . VAL A 1 81 ? 8.292 5.530 -27.746 1.00 98.19 81 VAL A N 1
ATOM 655 C CA . VAL A 1 81 ? 7.316 5.649 -28.841 1.00 98.19 81 VAL A CA 1
ATOM 656 C C . VAL A 1 81 ? 6.321 4.492 -28.787 1.00 98.19 81 VAL A C 1
ATOM 658 O O . VAL A 1 81 ? 5.122 4.747 -28.791 1.00 98.19 81 VAL A O 1
ATOM 661 N N . ALA A 1 82 ? 6.799 3.257 -28.616 1.00 98.06 82 ALA A N 1
ATOM 662 C CA . ALA A 1 82 ? 5.933 2.083 -28.524 1.00 98.06 82 ALA A CA 1
ATOM 663 C C . ALA A 1 82 ? 4.919 2.181 -27.368 1.00 98.06 82 ALA A C 1
ATOM 665 O O . ALA A 1 82 ? 3.730 1.960 -27.583 1.00 98.06 82 ALA A O 1
ATOM 666 N N . VAL A 1 83 ? 5.353 2.583 -26.164 1.00 97.56 83 VAL A N 1
ATOM 667 C CA . VAL A 1 83 ? 4.445 2.772 -25.014 1.00 97.56 83 VAL A CA 1
ATOM 668 C C . VAL A 1 83 ? 3.445 3.906 -25.268 1.00 97.56 83 VAL A C 1
ATOM 670 O O . VAL A 1 83 ? 2.279 3.799 -24.902 1.00 97.56 83 VAL A O 1
ATOM 673 N N . LYS A 1 84 ? 3.861 5.004 -25.914 1.00 97.50 84 LYS A N 1
ATOM 674 C CA . LYS A 1 84 ? 2.940 6.101 -26.264 1.00 97.50 84 LYS A CA 1
ATOM 675 C C . LYS A 1 84 ? 1.884 5.677 -27.275 1.00 97.50 84 LYS A C 1
ATOM 677 O O . LYS A 1 84 ? 0.754 6.149 -27.173 1.00 97.50 84 LYS A O 1
ATOM 682 N N . ASP A 1 85 ? 2.256 4.848 -28.241 1.00 98.00 85 ASP A N 1
ATOM 683 C CA . ASP A 1 85 ? 1.329 4.340 -29.245 1.00 98.00 85 ASP A CA 1
ATOM 684 C C . ASP A 1 85 ? 0.339 3.347 -28.617 1.00 98.00 85 ASP A C 1
ATOM 686 O O . ASP A 1 85 ? -0.854 3.451 -28.885 1.00 98.00 85 ASP A O 1
ATOM 690 N N . GLU A 1 86 ? 0.792 2.480 -27.700 1.00 97.62 86 GLU A N 1
ATOM 691 C CA . GLU A 1 86 ? -0.081 1.588 -26.918 1.00 97.62 86 GLU A CA 1
ATOM 692 C C . GLU A 1 86 ? -1.137 2.364 -26.115 1.00 97.62 86 GLU A C 1
ATOM 694 O O . GLU A 1 86 ? -2.311 2.022 -26.166 1.00 97.62 86 GLU A O 1
ATOM 699 N N . GLN A 1 87 ? -0.756 3.436 -25.409 1.00 95.81 87 GLN A N 1
ATOM 700 C CA . GLN A 1 87 ? -1.693 4.221 -24.584 1.00 95.81 87 GLN A CA 1
ATOM 701 C C . GLN A 1 87 ? -2.687 5.074 -25.395 1.00 95.81 87 GLN A C 1
ATOM 703 O O . GLN A 1 87 ? -3.600 5.667 -24.820 1.00 95.81 87 GLN A O 1
ATOM 708 N N . ARG A 1 88 ? -2.478 5.212 -26.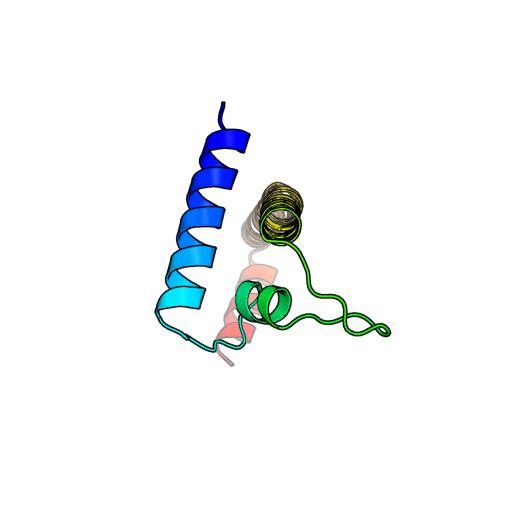709 1.00 95.19 88 ARG A N 1
ATOM 709 C CA . ARG A 1 88 ? -3.369 5.947 -27.623 1.00 95.19 88 ARG A CA 1
ATOM 710 C C . ARG A 1 88 ? -4.350 5.038 -28.363 1.00 95.19 88 ARG A C 1
ATOM 712 O O . ARG A 1 88 ? -5.271 5.575 -28.980 1.00 95.19 88 ARG A O 1
ATOM 719 N N . ALA A 1 89 ? -4.107 3.729 -28.355 1.00 80.75 89 ALA A N 1
ATOM 720 C CA . ALA A 1 89 ? -5.009 2.719 -28.897 1.00 80.75 89 ALA A CA 1
ATOM 721 C C . ALA A 1 89 ? -6.216 2.515 -27.970 1.00 80.75 89 ALA A C 1
ATOM 723 O O . ALA A 1 89 ? -7.317 2.282 -28.517 1.00 80.75 89 ALA A O 1
#

Solvent-accessible surface area (backbone atoms only — not comparable to full-atom values): 5184 Å² total; per-residue (Å²): 112,67,68,60,52,50,47,51,53,45,50,52,52,52,50,53,40,60,75,68,65,63,86,49,98,44,74,67,39,48,52,74,68,38,57,50,101,84,66,52,62,69,50,73,65,56,48,39,52,51,54,51,50,51,54,62,63,46,47,65,56,49,53,50,52,51,51,50,51,54,50,52,39,67,76,31,63,68,59,38,49,53,54,56,53,60,78,72,109

Sequence (89 aa):
MARKRLKTIVSEIIRERKEKRVMKTDFLGHLLNFKDDNGRVLSEEQIADNIIGVLFAAQDTTASCLTWILKYLHDDQKLLVAVKDEQRA

Secondary structure (DSSP, 8-state):
-HHHHHHHHHHHHHHHHHHTT----SHHHHHHH-B-TT-PBPPHHHHHHHHHHHHHHHHHHHHHHHHHHHHHHHH-HHHHHHHHHHTT-

Nearest PDB structures (foldseek):
  3l4d-assembly1_D  TM=8.093E-01  e=3.380E-02  Leishmania infantum
  3l4d-assembly1_C  TM=7.921E-01  e=6.016E-02  Leishmania infantum